Protein AF-A0A5X6MP80-F1 (afdb_monomer)

Organism: NCBI:txid192955

pLDDT: mean 75.94, std 14.0, range [42.06, 94.94]

Foldseek 3Di:
DPDWDWDWDQDPVRDTDTDTDDPVVVVVVVVVVQPFQDWDKDKDFDADPVRHTPFIDIDIFTWHADPPRDIDTPCVVVRVVVRVVVVVVVVVVVVVVVVVVD

Structure (mmCIF, N/CA/C/O backbone):
data_AF-A0A5X6MP80-F1
#
_entry.id   AF-A0A5X6MP80-F1
#
loop_
_atom_site.group_PDB
_atom_site.id
_atom_site.type_symbol
_atom_site.label_atom_id
_atom_site.label_alt_id
_atom_site.label_comp_id
_atom_site.label_asym_id
_atom_site.label_entity_id
_atom_site.label_seq_id
_atom_site.pdbx_PDB_ins_code
_atom_site.Cartn_x
_atom_site.Cartn_y
_atom_site.Cartn_z
_atom_site.occupancy
_atom_site.B_iso_or_equiv
_atom_site.auth_seq_id
_atom_site.auth_comp_id
_atom_site.auth_asym_id
_atom_site.auth_atom_id
_atom_site.pdbx_PDB_model_num
ATOM 1 N N . LEU A 1 1 ? 3.822 -1.290 -38.731 1.00 51.00 1 LEU A N 1
ATOM 2 C CA . LEU A 1 1 ? 4.778 -2.073 -37.924 1.00 51.00 1 LEU A CA 1
ATOM 3 C C . LEU A 1 1 ? 6.147 -1.586 -38.353 1.00 51.00 1 LEU A C 1
ATOM 5 O O . LEU A 1 1 ? 6.472 -1.808 -39.509 1.00 51.00 1 LEU A O 1
ATOM 9 N N . SER A 1 2 ? 6.851 -0.809 -37.522 1.00 54.69 2 SER A N 1
ATOM 10 C CA . SER A 1 2 ? 8.245 -0.463 -37.831 1.00 54.69 2 SER A CA 1
ATOM 11 C C . SER A 1 2 ? 9.059 -1.748 -37.870 1.00 54.69 2 SER A C 1
ATOM 13 O O . SER A 1 2 ? 8.857 -2.633 -37.030 1.00 54.69 2 SER A O 1
ATOM 15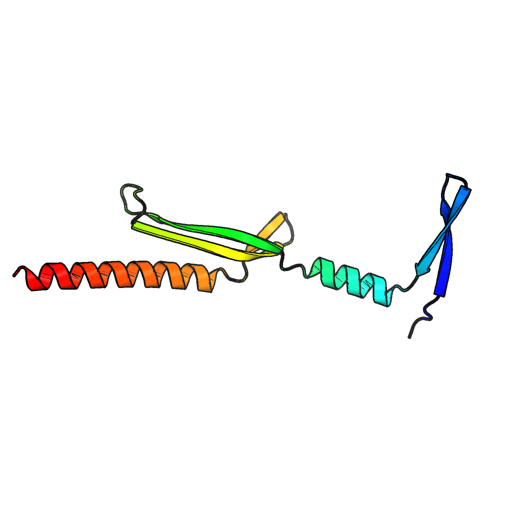 N N . ASP A 1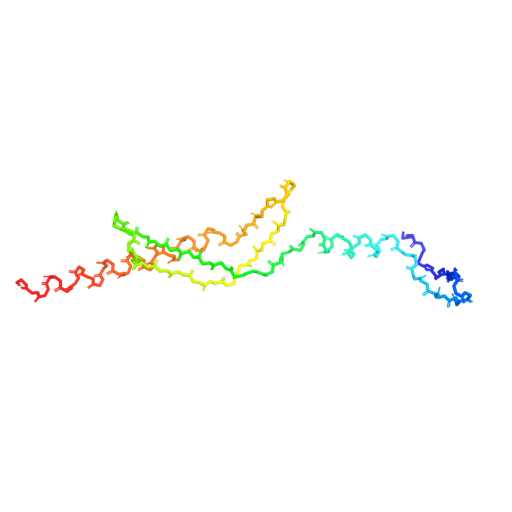 3 ? 9.922 -1.866 -38.870 1.00 55.38 3 ASP A N 1
ATOM 16 C CA . ASP A 1 3 ? 10.709 -3.069 -39.087 1.00 55.38 3 ASP A CA 1
ATOM 17 C C . ASP A 1 3 ? 11.619 -3.310 -37.879 1.00 55.38 3 ASP A C 1
ATOM 19 O O . ASP A 1 3 ? 12.311 -2.415 -37.404 1.00 55.38 3 ASP A O 1
ATOM 23 N N . CYS A 1 4 ? 11.566 -4.522 -37.328 1.00 59.19 4 CYS A N 1
ATOM 24 C CA . CYS A 1 4 ? 12.456 -4.940 -36.253 1.00 59.19 4 CYS A CA 1
ATOM 25 C C . CYS A 1 4 ? 13.775 -5.357 -36.893 1.00 59.19 4 CYS A C 1
ATOM 27 O O . CYS A 1 4 ? 13.801 -6.371 -37.593 1.00 59.19 4 CYS A O 1
ATOM 29 N N . TYR A 1 5 ? 14.861 -4.637 -36.638 1.00 68.06 5 TYR A N 1
ATOM 30 C CA . TYR A 1 5 ? 16.167 -5.020 -37.162 1.00 68.06 5 TYR A CA 1
ATOM 31 C C . TYR A 1 5 ? 17.232 -5.041 -36.064 1.00 68.06 5 TYR A C 1
ATOM 33 O O . TYR A 1 5 ? 17.062 -4.512 -34.962 1.00 68.06 5 TYR A O 1
ATOM 41 N N . MET A 1 6 ? 18.295 -5.792 -36.335 1.00 76.25 6 MET A N 1
ATOM 42 C CA . MET A 1 6 ? 19.452 -5.894 -35.456 1.00 76.25 6 MET A CA 1
ATOM 43 C C . MET A 1 6 ? 20.473 -4.861 -35.925 1.00 76.25 6 MET A C 1
ATOM 45 O O . MET A 1 6 ? 20.839 -4.861 -37.100 1.00 76.25 6 MET A O 1
A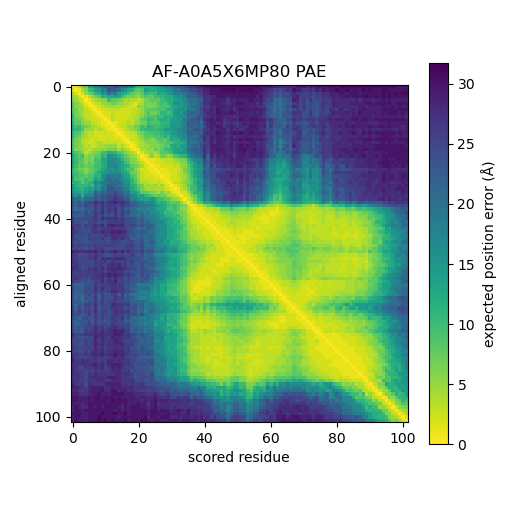TOM 49 N N . GLU A 1 7 ? 20.904 -3.986 -35.025 1.00 80.25 7 GLU A N 1
ATOM 50 C CA . GLU A 1 7 ? 22.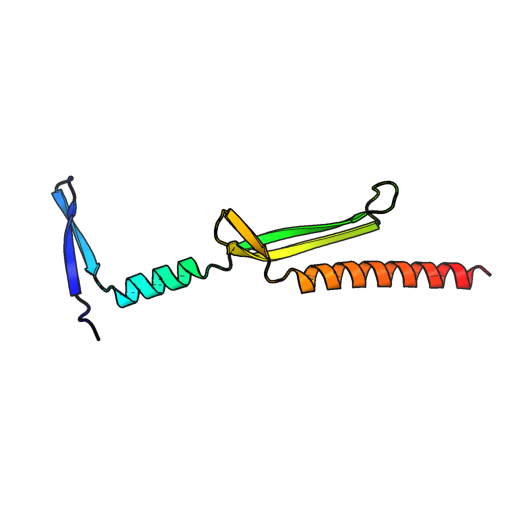001 -3.052 -35.256 1.00 80.25 7 GLU A CA 1
ATOM 51 C C . GLU A 1 7 ? 23.234 -3.527 -34.499 1.00 80.25 7 GLU A C 1
ATOM 53 O O . GLU A 1 7 ? 23.182 -3.830 -33.306 1.00 80.25 7 GLU A O 1
ATOM 58 N N . ASP A 1 8 ? 24.356 -3.581 -35.203 1.00 85.38 8 ASP A N 1
ATOM 59 C CA . ASP A 1 8 ? 25.641 -3.894 -34.604 1.00 85.38 8 ASP A CA 1
ATOM 60 C C . ASP A 1 8 ? 26.299 -2.601 -34.112 1.00 85.38 8 ASP A C 1
ATOM 62 O O . ASP A 1 8 ? 26.576 -1.684 -34.885 1.00 85.38 8 ASP A O 1
ATOM 66 N N . GLU A 1 9 ? 26.571 -2.535 -32.812 1.00 81.31 9 GLU A N 1
ATOM 67 C CA . GLU A 1 9 ? 27.217 -1.401 -32.162 1.00 81.31 9 GLU A CA 1
ATOM 68 C C . GLU A 1 9 ? 28.647 -1.775 -31.762 1.00 81.31 9 GLU A C 1
ATOM 70 O O . GLU A 1 9 ? 28.885 -2.723 -31.004 1.00 81.31 9 GLU A O 1
ATOM 75 N N . ALA A 1 10 ? 29.618 -1.022 -32.278 1.00 84.12 10 ALA A N 1
ATOM 76 C CA . ALA A 1 10 ? 31.019 -1.167 -31.913 1.00 84.12 10 ALA A CA 1
ATOM 77 C C . ALA A 1 10 ? 31.316 -0.374 -30.634 1.00 84.12 10 ALA A C 1
ATOM 79 O O . ALA A 1 10 ? 31.228 0.853 -30.605 1.00 84.12 10 ALA A O 1
ATOM 80 N N . LEU A 1 11 ? 31.698 -1.077 -29.569 1.00 81.38 11 LEU A N 1
ATOM 81 C CA . LEU A 1 11 ? 32.102 -0.461 -28.309 1.00 81.38 11 LEU A CA 1
ATOM 82 C C . LEU A 1 11 ? 33.507 0.162 -28.428 1.00 81.38 11 LEU A C 1
ATOM 84 O O . LEU A 1 11 ? 34.326 -0.329 -29.208 1.00 81.38 11 LEU A O 1
ATOM 88 N N . PRO A 1 12 ? 33.861 1.152 -27.583 1.00 77.56 12 PRO A N 1
ATOM 89 C CA . PRO A 1 12 ? 35.211 1.736 -27.538 1.00 77.56 12 PRO A CA 1
ATOM 90 C C . PRO A 1 12 ? 36.335 0.721 -27.273 1.00 77.56 12 PRO A C 1
ATOM 92 O O . PRO A 1 12 ? 37.502 0.995 -27.531 1.00 77.56 12 PRO A O 1
ATOM 95 N N . SER A 1 13 ? 35.986 -0.463 -26.762 1.00 85.94 13 SER A N 1
ATOM 96 C CA . SER A 1 13 ? 36.886 -1.602 -26.570 1.00 85.94 13 SER A CA 1
ATOM 97 C C . SER A 1 13 ? 37.160 -2.415 -27.845 1.00 85.94 13 SER A C 1
ATOM 99 O O . SER A 1 13 ? 37.898 -3.394 -27.786 1.00 85.94 13 SER A O 1
ATOM 101 N N . GLY A 1 14 ? 36.551 -2.064 -28.984 1.00 83.06 14 GLY A N 1
ATOM 102 C CA . GLY A 1 14 ? 36.642 -2.799 -30.251 1.00 83.06 14 GLY A CA 1
ATOM 103 C C . GLY A 1 14 ? 35.712 -4.014 -30.352 1.00 83.06 14 GLY A C 1
ATOM 104 O O . GLY A 1 14 ? 35.682 -4.686 -31.381 1.00 83.06 14 GLY A O 1
ATOM 105 N N . ARG A 1 15 ? 34.932 -4.312 -29.304 1.00 81.00 15 ARG A N 1
ATOM 106 C CA . ARG A 1 15 ? 33.942 -5.395 -29.306 1.00 81.00 15 ARG A CA 1
ATOM 107 C C . ARG A 1 15 ? 32.656 -4.932 -29.986 1.00 81.00 15 ARG A C 1
ATOM 109 O O . ARG A 1 15 ? 32.095 -3.915 -29.593 1.00 81.00 15 ARG A O 1
ATOM 116 N N . VAL A 1 16 ? 32.163 -5.717 -30.939 1.00 83.44 16 VAL A N 1
ATOM 117 C CA . VAL A 1 16 ? 30.861 -5.489 -31.579 1.00 83.44 16 VAL A CA 1
ATOM 118 C C . VAL A 1 16 ? 29.781 -6.261 -30.825 1.00 83.44 16 VAL A C 1
ATOM 120 O O . VAL A 1 16 ? 29.957 -7.444 -30.519 1.00 83.44 16 VAL A O 1
ATOM 123 N N . ILE A 1 17 ? 28.684 -5.586 -30.487 1.00 78.75 17 ILE A N 1
ATOM 124 C CA . ILE A 1 17 ? 27.494 -6.190 -29.882 1.00 78.75 17 ILE A CA 1
ATOM 125 C C . ILE A 1 17 ? 26.286 -5.948 -30.782 1.00 78.75 17 ILE A C 1
ATOM 127 O O . ILE A 1 17 ? 26.102 -4.847 -31.282 1.00 78.75 17 ILE A O 1
ATOM 131 N N . SER A 1 18 ? 25.452 -6.969 -30.967 1.00 74.50 18 SER A N 1
ATOM 132 C CA . SER A 1 18 ? 24.227 -6.844 -31.757 1.00 74.50 18 SER A CA 1
ATOM 133 C C . SER A 1 18 ? 23.069 -6.468 -30.836 1.00 74.50 18 SER A C 1
ATOM 135 O O . SER A 1 18 ? 22.720 -7.230 -29.927 1.00 74.50 18 SER A O 1
ATOM 137 N N . ARG A 1 19 ? 22.502 -5.277 -31.023 1.00 68.25 19 ARG A N 1
ATOM 138 C CA . ARG A 1 19 ? 21.357 -4.760 -30.268 1.00 68.25 19 ARG A CA 1
ATOM 139 C C . ARG A 1 19 ? 20.115 -4.787 -31.148 1.00 68.25 19 ARG A C 1
ATOM 141 O O . ARG A 1 19 ? 20.150 -4.456 -32.327 1.00 68.25 19 ARG A O 1
ATOM 148 N N . ARG A 1 20 ? 18.991 -5.202 -30.570 1.00 66.56 20 ARG A N 1
ATOM 149 C CA . ARG A 1 20 ? 17.700 -5.155 -31.257 1.00 66.56 20 ARG A CA 1
ATOM 150 C C . ARG A 1 20 ? 17.170 -3.729 -31.171 1.00 66.56 20 ARG A C 1
ATOM 152 O O . ARG A 1 20 ? 16.783 -3.310 -30.083 1.00 66.56 20 ARG A O 1
ATOM 159 N N . ASN A 1 21 ? 17.143 -3.021 -32.296 1.00 64.38 21 ASN A N 1
ATOM 160 C CA . ASN A 1 21 ? 16.579 -1.683 -32.356 1.00 64.38 21 ASN A CA 1
ATOM 161 C C . ASN A 1 21 ? 15.101 -1.801 -32.749 1.00 64.38 21 ASN A C 1
ATOM 163 O O . ASN A 1 21 ? 14.745 -2.065 -33.897 1.00 64.38 21 ASN A O 1
ATOM 167 N N . ASN A 1 22 ? 14.228 -1.752 -31.747 1.00 70.94 22 ASN A N 1
ATOM 168 C CA . ASN A 1 22 ? 12.795 -1.677 -31.970 1.00 70.94 22 ASN A CA 1
ATOM 169 C C . ASN A 1 22 ? 12.220 -0.686 -30.969 1.00 70.94 22 ASN A C 1
ATOM 171 O O . ASN A 1 22 ? 11.912 -1.055 -29.838 1.00 70.94 22 ASN A O 1
ATOM 175 N N . ASP A 1 23 ? 12.041 0.549 -31.424 1.00 64.38 23 ASP A N 1
ATOM 176 C CA . ASP A 1 23 ? 11.475 1.646 -30.640 1.00 64.38 23 ASP A CA 1
ATOM 177 C C . ASP A 1 23 ? 10.119 1.295 -30.021 1.00 64.38 23 ASP A C 1
ATOM 179 O O . ASP A 1 23 ? 9.804 1.746 -28.926 1.00 64.38 23 ASP A O 1
ATOM 183 N N . SER A 1 24 ? 9.305 0.452 -30.667 1.00 60.84 24 SER A N 1
ATOM 184 C CA . SER A 1 24 ? 8.033 -0.013 -30.094 1.00 60.84 24 SER A CA 1
ATOM 185 C C . SER A 1 24 ? 8.245 -1.000 -28.942 1.00 60.84 24 SER A C 1
ATOM 187 O O . SER A 1 24 ? 7.551 -0.922 -27.941 1.00 60.84 24 SER A O 1
ATOM 189 N N . ILE A 1 25 ? 9.217 -1.911 -29.031 1.00 65.81 25 ILE A N 1
ATOM 190 C CA . ILE A 1 25 ? 9.551 -2.824 -27.925 1.00 65.81 25 ILE A CA 1
ATOM 191 C C . ILE A 1 25 ? 10.242 -2.059 -26.795 1.00 65.81 25 ILE A C 1
ATOM 193 O O . ILE A 1 25 ? 9.878 -2.251 -25.639 1.00 65.81 25 ILE A O 1
ATOM 197 N N . ILE A 1 26 ? 11.194 -1.182 -27.118 1.00 64.88 26 ILE A N 1
ATOM 198 C CA . ILE A 1 26 ? 11.888 -0.326 -26.149 1.00 64.88 26 ILE A CA 1
ATOM 199 C C . ILE A 1 26 ? 10.862 0.539 -25.416 1.00 64.88 26 ILE A C 1
ATOM 201 O O . ILE A 1 26 ? 10.782 0.461 -24.196 1.00 64.88 26 ILE A O 1
ATOM 205 N N . SER A 1 27 ? 9.984 1.238 -26.138 1.00 62.00 27 SER A N 1
ATOM 206 C CA . SER A 1 27 ? 8.920 2.038 -25.524 1.00 62.00 27 SER A CA 1
ATOM 207 C C . SER A 1 27 ? 7.907 1.208 -24.736 1.00 62.00 27 SER A C 1
ATOM 209 O O . SER A 1 27 ? 7.410 1.702 -23.731 1.00 62.00 27 SER A O 1
ATOM 211 N N . ILE A 1 28 ? 7.609 -0.046 -25.105 1.00 61.56 28 ILE A N 1
ATOM 212 C CA . ILE A 1 28 ? 6.773 -0.941 -24.283 1.00 61.56 28 ILE A CA 1
ATOM 213 C C . ILE A 1 28 ? 7.489 -1.295 -22.977 1.00 61.56 28 ILE A C 1
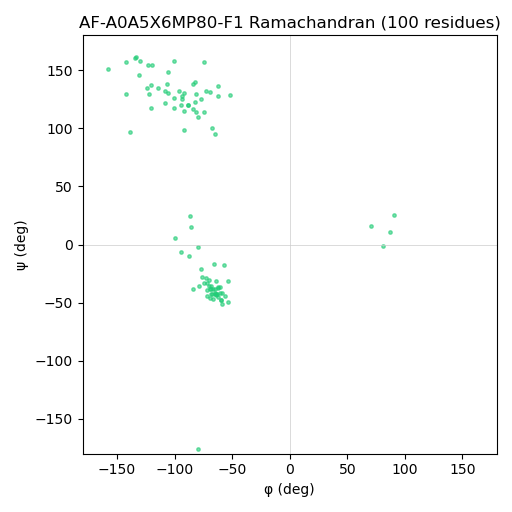ATOM 215 O O . ILE A 1 28 ? 6.874 -1.197 -21.920 1.00 61.56 28 ILE A O 1
ATOM 219 N N . TYR A 1 29 ? 8.770 -1.670 -23.020 1.00 57.69 29 TYR A N 1
ATOM 220 C CA . TYR A 1 29 ? 9.550 -1.965 -21.814 1.00 57.69 29 TYR A CA 1
ATOM 221 C C . TYR A 1 29 ? 9.722 -0.730 -20.927 1.00 57.69 29 TYR A C 1
ATOM 223 O O . TYR A 1 29 ? 9.538 -0.827 -19.718 1.00 57.69 29 TYR A O 1
ATOM 231 N N . GLU A 1 30 ? 10.011 0.429 -21.512 1.00 57.00 30 GLU A N 1
ATOM 232 C CA . GLU A 1 30 ? 10.113 1.706 -20.804 1.00 57.00 30 GLU A CA 1
ATOM 233 C C . GLU A 1 30 ? 8.761 2.151 -20.244 1.00 57.00 30 GLU A C 1
ATOM 235 O O . GLU A 1 30 ? 8.706 2.619 -19.115 1.00 57.00 30 GLU A O 1
ATOM 240 N N . SER A 1 31 ? 7.656 1.939 -20.964 1.00 54.66 31 SER A N 1
ATOM 241 C CA . SER A 1 31 ? 6.301 2.221 -20.467 1.00 54.66 31 SER A CA 1
ATOM 242 C C . SER A 1 31 ? 5.898 1.268 -19.340 1.00 54.66 31 SER A C 1
ATOM 244 O O . SER A 1 31 ? 5.273 1.693 -18.372 1.00 54.66 31 SER A O 1
ATOM 246 N N . TYR A 1 32 ? 6.282 -0.008 -19.426 1.00 53.50 32 TYR A N 1
ATOM 247 C CA . TYR A 1 32 ? 6.043 -1.000 -18.376 1.00 53.50 32 TYR A CA 1
ATOM 248 C C . TYR A 1 32 ? 6.894 -0.709 -17.131 1.00 53.50 32 TYR A C 1
ATOM 250 O O . TYR A 1 32 ? 6.409 -0.823 -16.009 1.00 53.50 32 TYR A O 1
ATOM 258 N N . ALA A 1 33 ? 8.136 -0.256 -17.323 1.00 52.00 33 ALA A N 1
ATOM 259 C CA . ALA A 1 33 ? 9.017 0.208 -16.255 1.00 52.00 33 ALA A CA 1
ATOM 260 C C . ALA A 1 33 ? 8.597 1.579 -15.684 1.00 52.00 33 ALA A C 1
ATOM 262 O O . ALA A 1 33 ? 8.805 1.839 -14.502 1.00 52.00 33 ALA A O 1
ATOM 263 N N . ALA A 1 34 ? 7.964 2.451 -16.470 1.00 53.81 34 ALA A N 1
ATOM 264 C CA . ALA A 1 34 ? 7.422 3.729 -16.003 1.00 53.81 34 ALA A CA 1
ATOM 265 C C . ALA A 1 34 ? 6.108 3.556 -15.220 1.00 53.81 34 ALA A C 1
ATOM 267 O O . ALA A 1 34 ? 5.821 4.334 -14.314 1.00 53.81 34 ALA A O 1
ATOM 268 N N . ALA A 1 35 ? 5.334 2.508 -15.514 1.00 55.59 35 ALA A N 1
ATOM 269 C CA . ALA A 1 35 ? 4.133 2.117 -14.775 1.00 55.59 35 ALA A CA 1
ATOM 270 C C . ALA A 1 35 ? 4.438 1.205 -13.567 1.00 55.59 35 ALA A C 1
ATOM 272 O O . ALA A 1 35 ? 3.585 0.421 -13.149 1.00 55.59 35 ALA A O 1
ATOM 273 N N . SER A 1 36 ? 5.657 1.276 -13.019 1.00 61.31 36 SER A N 1
ATOM 274 C CA . SER A 1 36 ? 6.114 0.385 -11.952 1.00 61.31 36 SER A CA 1
ATOM 275 C C . SER A 1 36 ? 5.348 0.633 -10.658 1.00 61.31 36 SER A C 1
ATOM 277 O O . SER A 1 36 ? 5.655 1.545 -9.892 1.00 61.31 36 SER A O 1
ATOM 279 N N . TYR A 1 37 ? 4.368 -0.222 -10.399 1.00 71.44 37 TYR A N 1
ATOM 280 C CA . TYR A 1 37 ? 3.912 -0.530 -9.054 1.00 71.44 37 TYR A CA 1
ATOM 281 C C . TYR A 1 37 ? 5.070 -1.223 -8.323 1.00 71.44 37 TYR A C 1
ATOM 283 O O . TYR A 1 37 ? 5.301 -2.421 -8.480 1.00 71.44 37 TYR A O 1
ATOM 291 N N . ILE A 1 38 ? 5.853 -0.450 -7.579 1.00 80.56 38 ILE A N 1
ATOM 292 C CA . ILE A 1 38 ? 6.981 -0.933 -6.786 1.00 80.56 38 ILE A CA 1
ATOM 293 C C . ILE A 1 38 ? 6.418 -1.470 -5.465 1.00 80.56 38 ILE A C 1
ATOM 295 O O . ILE A 1 38 ? 5.754 -0.713 -4.754 1.00 80.56 38 ILE A O 1
ATOM 299 N N . PRO A 1 39 ? 6.651 -2.743 -5.108 1.00 82.75 39 PRO A N 1
ATOM 300 C CA . PRO A 1 39 ? 6.251 -3.245 -3.803 1.00 82.75 39 PRO A CA 1
ATOM 301 C C . PRO A 1 39 ? 7.121 -2.613 -2.706 1.00 82.75 39 PRO A C 1
ATOM 303 O O . PRO A 1 39 ?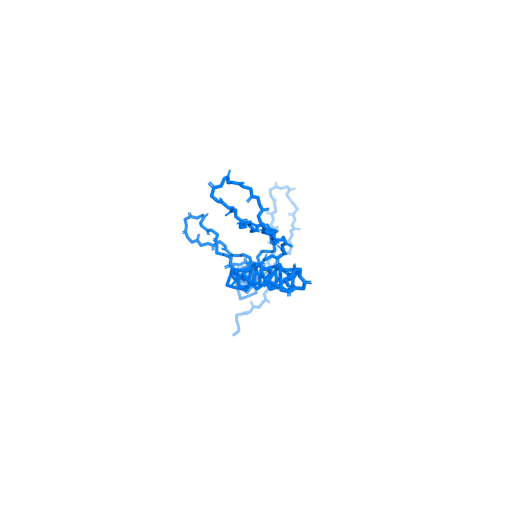 8.350 -2.596 -2.797 1.00 82.75 39 PRO A O 1
ATOM 306 N N . MET A 1 40 ? 6.485 -2.105 -1.657 1.00 83.88 40 MET A N 1
ATOM 307 C CA . MET A 1 40 ? 7.105 -1.556 -0.450 1.00 83.88 40 MET A CA 1
ATOM 308 C C . MET A 1 40 ? 6.394 -2.088 0.793 1.00 83.88 40 MET A C 1
ATOM 310 O O . MET A 1 40 ? 5.261 -2.542 0.712 1.00 83.88 40 MET A O 1
ATOM 314 N N . ILE A 1 41 ? 7.041 -2.017 1.954 1.00 87.56 41 ILE A N 1
ATOM 315 C CA . ILE A 1 41 ? 6.388 -2.292 3.239 1.00 87.56 41 ILE A CA 1
ATOM 316 C C . ILE A 1 41 ? 5.904 -0.961 3.813 1.00 87.56 41 ILE A C 1
ATOM 318 O O . ILE A 1 41 ? 6.693 -0.022 3.929 1.00 87.56 41 ILE A O 1
ATOM 322 N N . ALA A 1 42 ? 4.625 -0.886 4.173 1.00 87.00 42 ALA A N 1
ATOM 323 C CA . ALA A 1 42 ? 4.046 0.243 4.890 1.00 87.00 42 ALA A CA 1
ATOM 324 C C . ALA A 1 42 ? 3.600 -0.200 6.287 1.00 87.00 42 ALA A C 1
ATOM 326 O O . ALA A 1 42 ? 2.958 -1.240 6.428 1.00 87.00 42 ALA A O 1
ATOM 327 N N . SER A 1 43 ? 3.934 0.615 7.290 1.00 89.19 43 SER A N 1
ATOM 328 C CA . SER A 1 43 ? 3.405 0.507 8.650 1.00 89.19 43 SER A CA 1
ATOM 329 C C . SER A 1 43 ? 2.438 1.659 8.898 1.00 89.19 43 SER A C 1
ATOM 331 O O . SER A 1 43 ? 2.759 2.810 8.582 1.00 89.19 43 SER A O 1
ATOM 333 N N . LEU A 1 44 ? 1.263 1.352 9.434 1.00 90.12 44 LEU A N 1
ATOM 334 C CA . LEU A 1 44 ? 0.278 2.322 9.889 1.00 90.12 44 LEU A CA 1
ATOM 335 C C . LEU A 1 44 ? -0.003 2.070 11.366 1.00 90.12 44 LEU A C 1
ATOM 337 O O . LEU A 1 44 ? -0.320 0.950 11.749 1.00 90.12 44 LEU A O 1
ATOM 341 N N . GLU A 1 45 ? 0.065 3.121 12.172 1.00 92.25 45 GLU A N 1
ATOM 342 C CA . GLU A 1 45 ? -0.156 3.055 13.614 1.00 92.25 45 GLU A CA 1
ATOM 343 C C . GLU A 1 45 ? -1.270 4.028 13.996 1.00 92.25 45 GLU A C 1
ATOM 345 O O . GLU A 1 45 ? -1.295 5.180 13.548 1.00 92.25 45 GLU A O 1
ATOM 350 N N . VAL A 1 46 ? -2.201 3.563 14.827 1.00 91.12 46 VAL A N 1
ATOM 351 C CA . VAL A 1 46 ? -3.161 4.417 15.524 1.00 91.12 46 VAL A CA 1
ATOM 352 C C . VAL A 1 46 ? -2.652 4.600 16.937 1.00 91.12 46 VAL A C 1
ATOM 354 O O . VAL A 1 46 ? -2.549 3.637 17.695 1.00 91.12 46 VAL A O 1
ATOM 357 N N . VAL A 1 47 ? -2.363 5.848 17.278 1.00 93.62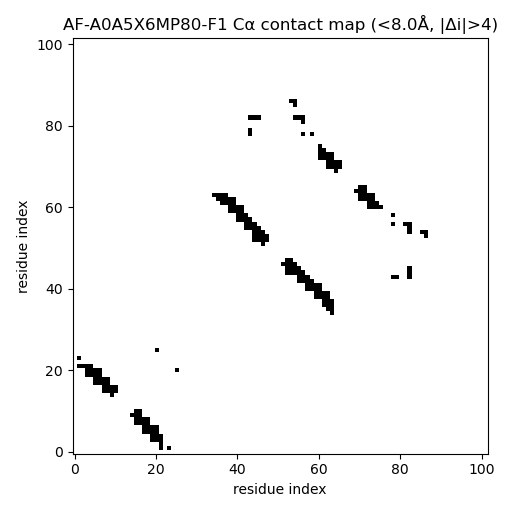 47 VAL A N 1
ATOM 358 C CA . VAL A 1 47 ? -1.897 6.236 18.605 1.00 93.62 47 VAL A CA 1
ATOM 359 C C . VAL A 1 47 ? -3.002 6.931 19.386 1.00 93.62 47 VAL A C 1
ATOM 361 O O . VAL A 1 47 ? -3.861 7.598 18.801 1.00 93.62 47 VAL A O 1
ATOM 364 N N . ASP A 1 48 ? -2.989 6.764 20.703 1.00 91.69 48 ASP A N 1
ATOM 365 C CA . ASP A 1 48 ? -3.864 7.504 21.603 1.00 91.69 48 ASP A CA 1
ATOM 366 C C . ASP A 1 48 ? -3.344 8.928 21.883 1.00 91.69 48 ASP A C 1
ATOM 368 O O . ASP A 1 48 ? -2.355 9.396 21.313 1.00 91.69 48 ASP A O 1
ATOM 372 N N . GLU A 1 49 ? -4.037 9.646 22.767 1.00 93.12 49 GLU A N 1
ATOM 373 C CA . GLU A 1 49 ? -3.672 11.009 23.165 1.00 93.12 49 GLU A CA 1
ATOM 374 C C . GLU A 1 49 ? -2.343 11.105 23.938 1.00 93.12 49 GLU A C 1
ATOM 376 O O . GLU A 1 49 ? -1.765 12.191 24.023 1.00 93.12 49 GLU A O 1
ATOM 381 N N . TYR A 1 50 ? -1.844 9.987 24.470 1.00 94.94 50 TYR A N 1
ATOM 382 C CA . TYR A 1 50 ? -0.570 9.882 25.182 1.00 94.94 50 TYR A CA 1
ATOM 383 C C . TYR A 1 50 ? 0.577 9.441 24.262 1.00 94.94 50 TYR A C 1
ATOM 385 O O . TYR A 1 50 ? 1.738 9.489 24.671 1.00 94.94 50 TYR A O 1
ATOM 393 N N . GLY A 1 51 ? 0.271 9.083 23.010 1.00 91.50 51 GLY A N 1
ATOM 394 C CA . GLY A 1 51 ? 1.236 8.591 22.030 1.00 91.50 51 GLY A CA 1
ATOM 395 C C . GLY A 1 51 ? 1.468 7.081 22.092 1.00 91.50 51 GLY A C 1
ATOM 396 O O . GLY A 1 51 ? 2.398 6.599 21.448 1.00 91.50 51 GLY A O 1
ATOM 397 N N . GLU A 1 52 ? 0.646 6.336 22.832 1.00 92.06 52 GLU A N 1
ATOM 398 C CA . GLU A 1 52 ? 0.730 4.877 22.905 1.00 92.06 52 GLU A CA 1
ATOM 399 C C . GLU A 1 52 ? 0.015 4.237 21.710 1.00 92.06 52 GLU A C 1
ATOM 401 O O . GLU A 1 52 ? -1.054 4.685 21.290 1.00 92.06 52 GLU A O 1
ATOM 406 N N . VAL A 1 53 ? 0.598 3.173 21.151 1.00 91.31 53 VAL A N 1
ATOM 407 C CA . VAL A 1 53 ? 0.030 2.460 19.997 1.00 91.31 53 VAL A CA 1
ATOM 408 C C . VAL A 1 53 ? -1.161 1.616 20.451 1.00 91.31 53 VAL A C 1
ATOM 410 O O . VAL A 1 53 ? -1.009 0.645 21.189 1.00 91.31 53 VAL A O 1
ATOM 413 N N . VAL A 1 54 ? -2.353 1.970 19.975 1.00 90.38 54 VAL A N 1
ATOM 414 C CA . VAL A 1 54 ? -3.608 1.253 20.255 1.00 90.38 54 VAL A CA 1
ATOM 415 C C . VAL A 1 54 ? -3.788 0.079 19.296 1.00 90.38 54 VAL A C 1
ATOM 417 O O . VAL A 1 54 ? -4.273 -0.982 19.683 1.00 90.38 54 VAL A O 1
ATOM 420 N N . THR A 1 55 ? -3.411 0.273 18.032 1.00 90.75 55 THR A N 1
ATOM 421 C CA . THR A 1 55 ? -3.387 -0.770 17.003 1.00 90.75 55 THR A CA 1
ATOM 422 C C . THR A 1 55 ? -2.429 -0.375 15.888 1.00 90.75 55 THR A C 1
ATOM 424 O O . THR A 1 55 ? -2.265 0.809 15.583 1.00 90.75 55 THR A O 1
ATOM 427 N N . ASP A 1 56 ? -1.851 -1.373 15.236 1.00 90.44 56 ASP A N 1
ATOM 428 C CA . ASP A 1 56 ? -0.959 -1.212 14.100 1.00 90.44 56 ASP A CA 1
ATOM 429 C C . ASP A 1 56 ? -1.321 -2.169 12.956 1.00 90.44 56 ASP A C 1
ATOM 431 O O . ASP A 1 56 ? -2.046 -3.152 13.126 1.00 90.44 56 ASP A O 1
ATOM 435 N N . LEU A 1 57 ? -0.838 -1.849 11.759 1.00 89.56 57 LEU A N 1
ATOM 436 C CA . LEU A 1 57 ? -0.891 -2.718 10.592 1.00 89.56 57 LEU A CA 1
ATOM 437 C C . LEU A 1 57 ? 0.398 -2.566 9.796 1.00 89.56 57 LEU A C 1
ATOM 439 O O . LEU A 1 57 ? 0.781 -1.460 9.418 1.00 89.56 57 LEU A O 1
ATOM 443 N N . CYS A 1 58 ? 1.022 -3.694 9.477 1.00 88.94 58 CYS A N 1
ATOM 444 C CA . CYS A 1 58 ? 2.189 -3.757 8.612 1.00 88.94 58 CYS A CA 1
ATOM 445 C C . CYS A 1 58 ? 1.865 -4.630 7.399 1.00 88.94 58 CYS A C 1
ATOM 447 O O . CYS A 1 58 ? 1.566 -5.818 7.544 1.00 88.94 58 CYS A O 1
ATOM 449 N N . HIS A 1 59 ? 1.906 -4.046 6.200 1.00 83.06 59 HIS A N 1
ATOM 450 C CA . HIS A 1 59 ? 1.562 -4.763 4.975 1.00 83.06 59 HIS A CA 1
ATOM 451 C C . HIS A 1 59 ? 2.448 -4.381 3.792 1.00 83.06 59 HIS A C 1
ATOM 453 O O . HIS A 1 59 ? 3.039 -3.299 3.738 1.00 83.06 59 HIS A O 1
ATOM 459 N N . THR A 1 60 ? 2.521 -5.287 2.816 1.00 85.50 60 THR A N 1
ATOM 460 C CA . THR A 1 60 ? 3.126 -4.975 1.519 1.00 85.50 60 THR A CA 1
ATOM 461 C C . THR A 1 60 ? 2.144 -4.146 0.703 1.00 85.50 60 THR A C 1
ATOM 463 O O . THR A 1 60 ? 1.020 -4.574 0.476 1.00 85.50 60 THR A O 1
ATOM 466 N N . VAL A 1 61 ? 2.578 -2.981 0.241 1.00 83.88 61 VAL A N 1
ATOM 467 C CA . VAL A 1 61 ? 1.810 -2.074 -0.608 1.00 83.88 61 VAL A CA 1
ATOM 468 C C . VAL A 1 61 ? 2.498 -1.861 -1.933 1.00 83.88 61 VAL A C 1
ATOM 470 O O . VAL A 1 61 ? 3.724 -1.904 -2.029 1.00 83.88 61 VAL A O 1
ATOM 473 N N . TYR A 1 62 ? 1.716 -1.525 -2.944 1.00 84.62 62 TYR A N 1
ATOM 474 C CA . TYR A 1 62 ? 2.257 -1.068 -4.205 1.00 84.62 62 TYR A CA 1
ATOM 475 C C . TYR A 1 62 ? 2.294 0.452 -4.274 1.00 84.62 62 TYR A C 1
ATOM 477 O O . TYR A 1 62 ? 1.309 1.151 -4.005 1.00 84.62 62 TYR A O 1
ATOM 485 N N . VAL A 1 63 ? 3.447 0.969 -4.690 1.00 85.31 63 VAL A N 1
ATOM 486 C CA . VAL A 1 63 ? 3.678 2.401 -4.826 1.00 85.31 63 VAL A CA 1
ATOM 487 C C . VAL A 1 63 ? 4.113 2.784 -6.229 1.00 85.31 63 VAL A C 1
ATOM 489 O O . VAL A 1 63 ? 4.717 1.994 -6.940 1.00 85.31 63 VAL A O 1
ATOM 492 N N . SER A 1 64 ? 3.847 4.023 -6.623 1.00 84.25 64 SER A N 1
ATOM 493 C CA . SER A 1 64 ? 4.445 4.624 -7.817 1.00 84.25 64 SER A CA 1
ATOM 494 C C . SER A 1 64 ? 5.005 5.999 -7.488 1.00 84.25 64 SER A C 1
ATOM 496 O O . SER A 1 64 ? 4.404 6.747 -6.710 1.00 84.25 64 SER A O 1
ATOM 498 N N . GLU A 1 65 ? 6.109 6.368 -8.126 1.00 81.81 65 GLU A N 1
ATOM 499 C CA . GLU A 1 65 ? 6.633 7.726 -8.038 1.00 81.81 65 GLU A CA 1
ATOM 500 C C . GLU A 1 65 ? 5.753 8.699 -8.842 1.00 81.81 65 GLU A C 1
ATOM 502 O O . GLU A 1 65 ? 5.366 8.449 -9.982 1.00 81.81 65 GLU A O 1
ATOM 507 N N . LEU A 1 66 ? 5.406 9.819 -8.219 1.00 75.62 66 LEU A N 1
ATOM 508 C CA . LEU A 1 66 ? 4.766 10.977 -8.824 1.00 75.62 66 LEU A CA 1
ATOM 509 C C . LEU A 1 66 ? 5.817 12.054 -9.089 1.00 75.62 66 LEU A C 1
ATOM 511 O O . LEU A 1 66 ? 6.834 12.148 -8.400 1.00 75.62 66 LEU A O 1
ATOM 515 N N . THR A 1 67 ? 5.514 12.964 -10.015 1.00 79.06 67 THR A N 1
ATOM 516 C CA . THR A 1 67 ? 6.377 14.112 -10.311 1.00 79.06 67 THR A CA 1
ATOM 517 C C . THR A 1 67 ? 6.736 14.889 -9.037 1.00 79.06 67 THR A C 1
ATOM 519 O O . THR A 1 67 ? 5.859 15.285 -8.254 1.00 79.06 67 THR A O 1
ATOM 522 N N . GLY A 1 68 ? 8.040 15.117 -8.854 1.00 77.62 68 GLY A N 1
ATOM 523 C CA . GLY A 1 68 ? 8.603 15.798 -7.688 1.00 77.62 68 GLY A CA 1
ATOM 524 C C . GLY A 1 68 ? 8.993 14.872 -6.531 1.00 77.62 68 GLY A C 1
ATOM 525 O O . GLY A 1 68 ? 8.983 15.331 -5.393 1.00 77.62 68 GLY A O 1
ATOM 526 N N . GLY A 1 69 ? 9.288 13.591 -6.793 1.00 77.81 69 GLY A N 1
ATOM 527 C CA . GLY A 1 69 ? 9.774 12.639 -5.783 1.00 77.81 69 GLY A CA 1
ATOM 528 C C . GLY A 1 69 ? 8.724 12.229 -4.748 1.00 77.81 69 GLY A C 1
ATOM 529 O O . GLY A 1 69 ? 9.056 11.719 -3.680 1.00 77.81 69 GLY A O 1
ATOM 530 N N . ARG A 1 70 ? 7.441 12.487 -5.026 1.00 78.81 70 ARG A N 1
ATOM 531 C CA . ARG A 1 70 ? 6.339 12.097 -4.140 1.00 78.81 70 ARG A CA 1
ATOM 532 C C . ARG A 1 70 ? 5.956 10.657 -4.429 1.00 78.81 70 ARG A C 1
ATOM 534 O O . ARG A 1 70 ? 5.833 10.283 -5.584 1.00 78.81 70 ARG A O 1
ATOM 541 N N . ILE A 1 71 ? 5.691 9.871 -3.398 1.00 83.81 71 ILE A N 1
ATOM 542 C CA . ILE A 1 71 ? 5.291 8.473 -3.557 1.00 83.81 71 ILE A CA 1
ATOM 543 C C . ILE A 1 71 ? 3.774 8.376 -3.405 1.00 83.81 71 ILE A C 1
ATOM 545 O O . ILE A 1 71 ? 3.208 8.837 -2.412 1.00 83.81 71 ILE A O 1
ATOM 549 N N . LYS A 1 72 ? 3.100 7.785 -4.392 1.00 84.56 72 LYS A N 1
ATOM 550 C CA . LYS A 1 72 ? 1.689 7.411 -4.285 1.00 84.56 72 LYS A CA 1
ATOM 551 C C . LYS A 1 72 ? 1.602 5.962 -3.839 1.00 84.56 72 LYS A C 1
ATOM 553 O O . LYS A 1 72 ? 2.060 5.088 -4.563 1.00 84.56 72 LYS A O 1
ATOM 558 N N . ILE A 1 73 ? 0.965 5.723 -2.700 1.00 87.56 73 ILE A N 1
ATOM 559 C CA . ILE A 1 73 ? 0.570 4.385 -2.252 1.00 87.56 73 ILE A CA 1
ATOM 560 C C . ILE A 1 73 ? -0.810 4.102 -2.840 1.00 87.56 73 ILE A C 1
ATOM 562 O O . ILE A 1 73 ? -1.748 4.867 -2.595 1.00 87.56 73 ILE A O 1
ATOM 566 N N . HIS A 1 74 ? -0.934 3.057 -3.653 1.00 83.56 74 HIS A N 1
ATOM 567 C CA . HIS A 1 74 ? -2.196 2.757 -4.337 1.00 83.56 74 HIS A CA 1
ATOM 568 C C . HIS A 1 74 ? -3.195 2.066 -3.414 1.00 83.56 74 HIS A C 1
ATOM 570 O O . HIS A 1 74 ? -4.366 2.434 -3.425 1.00 83.56 74 HIS A O 1
ATOM 576 N N . ASP A 1 75 ? -2.706 1.211 -2.519 1.00 80.69 75 ASP A N 1
ATOM 577 C CA . ASP A 1 75 ? -3.519 0.439 -1.565 1.00 80.69 75 ASP A CA 1
ATOM 578 C C . ASP A 1 75 ? -3.829 1.229 -0.278 1.00 80.69 75 ASP A C 1
ATOM 580 O O . ASP A 1 75 ? -4.227 0.680 0.747 1.00 80.69 75 ASP A O 1
ATOM 584 N N . ARG A 1 76 ? -3.625 2.556 -0.298 1.00 83.00 76 ARG A N 1
ATOM 585 C CA . ARG A 1 76 ? -3.744 3.418 0.889 1.00 83.00 76 ARG A CA 1
ATOM 586 C C . ARG A 1 76 ? -5.115 3.303 1.555 1.00 83.00 76 ARG A C 1
ATOM 588 O O . ARG A 1 76 ? -5.193 3.304 2.778 1.00 83.00 76 ARG A O 1
ATOM 595 N N . ASN A 1 77 ? -6.187 3.313 0.767 1.00 86.25 77 ASN A N 1
ATOM 596 C CA . ASN A 1 77 ? -7.539 3.308 1.326 1.00 86.25 77 ASN A CA 1
ATOM 597 C C . ASN A 1 77 ? -7.855 1.975 2.003 1.00 86.25 77 ASN A C 1
ATOM 599 O O . ASN A 1 77 ? -8.511 1.978 3.042 1.00 86.25 77 ASN A O 1
ATOM 603 N N . ASP A 1 78 ? -7.352 0.875 1.448 1.00 84.69 78 ASP A N 1
ATOM 604 C CA . ASP A 1 78 ? -7.560 -0.463 1.990 1.00 84.69 78 ASP A CA 1
ATOM 605 C C . ASP A 1 78 ? -6.805 -0.611 3.313 1.00 84.69 78 ASP A C 1
ATOM 607 O O . ASP A 1 78 ? -7.418 -0.958 4.318 1.00 84.69 78 ASP A O 1
ATOM 611 N N . LEU A 1 79 ? -5.535 -0.183 3.361 1.00 85.12 79 LEU A N 1
ATOM 612 C CA . LEU A 1 79 ? -4.749 -0.123 4.601 1.00 85.12 79 LEU A CA 1
ATOM 613 C C . LEU A 1 79 ? -5.445 0.666 5.712 1.00 85.12 79 LEU A C 1
ATOM 615 O O . LEU A 1 79 ? -5.518 0.226 6.855 1.00 85.12 79 LEU A O 1
ATOM 619 N N . VAL A 1 80 ? -5.918 1.872 5.384 1.00 86.56 80 VAL A N 1
ATOM 620 C CA . VAL A 1 80 ? -6.587 2.739 6.358 1.00 86.56 80 VAL A CA 1
ATOM 621 C C . VAL A 1 80 ? -7.877 2.083 6.844 1.00 86.56 80 VAL A C 1
ATOM 623 O O . VAL A 1 80 ? -8.149 2.097 8.042 1.00 86.56 80 VAL A O 1
ATOM 626 N N . SER A 1 81 ? -8.656 1.500 5.932 1.00 88.75 81 SER A N 1
ATOM 627 C CA . SER A 1 81 ? -9.911 0.827 6.280 1.00 88.75 81 SER A CA 1
ATOM 628 C C . SER A 1 81 ? -9.661 -0.361 7.208 1.00 88.75 81 SER A C 1
ATOM 630 O O . SER A 1 81 ? -10.314 -0.464 8.240 1.00 88.75 81 SER A O 1
ATOM 632 N N . GLU A 1 82 ? -8.660 -1.189 6.908 1.00 88.88 82 GLU A N 1
ATOM 633 C CA . GLU A 1 82 ? -8.305 -2.364 7.708 1.00 88.88 82 GLU A CA 1
ATOM 634 C C . GLU A 1 82 ? -7.837 -1.990 9.122 1.00 88.88 82 GLU A C 1
ATOM 636 O O . GLU A 1 82 ? -8.279 -2.580 10.107 1.00 88.88 82 GLU A O 1
ATOM 641 N N . VAL A 1 83 ? -7.007 -0.953 9.252 1.00 88.75 83 VAL A N 1
ATOM 642 C CA . VAL A 1 83 ? -6.572 -0.441 10.562 1.00 88.75 83 VAL A CA 1
ATOM 643 C C . VAL A 1 83 ? -7.760 0.032 11.403 1.00 88.75 83 VAL A C 1
ATOM 645 O O . VAL A 1 83 ? -7.823 -0.238 12.605 1.00 88.75 83 VAL A O 1
ATOM 648 N N . PHE A 1 84 ? -8.729 0.716 10.790 1.00 88.50 84 PHE A N 1
ATOM 649 C CA . PHE A 1 84 ? -9.932 1.155 11.499 1.00 88.50 84 PHE A CA 1
ATOM 650 C C . PHE A 1 84 ? -10.886 0.004 11.828 1.00 88.50 84 PHE A C 1
ATOM 652 O O . PHE A 1 84 ? -11.519 0.036 12.886 1.00 88.50 84 PHE A O 1
ATOM 659 N N . ASP A 1 85 ? -10.966 -1.020 10.982 1.00 89.25 85 ASP A N 1
ATOM 660 C CA . ASP A 1 85 ? -11.720 -2.236 11.283 1.00 89.25 85 ASP A CA 1
ATOM 661 C C . ASP A 1 85 ? -11.098 -2.988 12.469 1.00 89.25 85 ASP A C 1
ATOM 663 O O . ASP A 1 85 ? -11.819 -3.396 13.385 1.00 89.25 85 ASP A O 1
ATOM 667 N N . ASN A 1 86 ? -9.766 -3.077 12.533 1.00 87.69 86 ASN A N 1
ATOM 668 C CA . ASN A 1 86 ? -9.048 -3.634 13.683 1.00 87.69 86 ASN A CA 1
ATOM 669 C C . ASN A 1 86 ? -9.341 -2.844 14.966 1.00 87.69 86 ASN A C 1
ATOM 671 O O . ASN A 1 86 ? -9.729 -3.432 15.979 1.00 87.69 86 ASN A O 1
ATOM 675 N N . LEU A 1 87 ? -9.263 -1.509 14.910 1.00 87.31 87 LEU A N 1
ATOM 676 C CA . LEU A 1 87 ? -9.611 -0.641 16.039 1.00 87.31 87 LEU A CA 1
ATOM 677 C C . LEU A 1 87 ? -11.067 -0.836 16.494 1.00 87.31 87 LEU A C 1
ATOM 679 O O . LEU A 1 87 ? -11.364 -0.873 17.690 1.00 87.31 87 LEU A O 1
ATOM 683 N N . ARG A 1 88 ? -12.001 -0.966 15.549 1.00 87.94 88 ARG A N 1
ATOM 684 C CA . ARG A 1 88 ? -13.416 -1.201 15.852 1.00 87.94 88 ARG A CA 1
ATOM 685 C C . ARG A 1 88 ? -13.625 -2.548 16.537 1.00 87.94 88 ARG A C 1
ATOM 687 O O . ARG A 1 88 ? -14.378 -2.615 17.507 1.00 87.94 88 ARG A O 1
ATOM 694 N N . ASN A 1 89 ? -12.957 -3.595 16.063 1.00 84.94 89 ASN A N 1
ATOM 695 C CA . ASN A 1 89 ? -13.037 -4.931 16.649 1.00 84.94 89 ASN A CA 1
ATOM 696 C C . ASN A 1 89 ? -12.456 -4.969 18.068 1.00 84.94 89 ASN A C 1
ATOM 698 O O . ASN A 1 89 ? -13.049 -5.594 18.948 1.00 84.94 89 ASN A O 1
ATOM 702 N N . LEU A 1 90 ? -11.365 -4.239 18.321 1.00 81.00 90 LEU A N 1
ATOM 703 C CA . LEU A 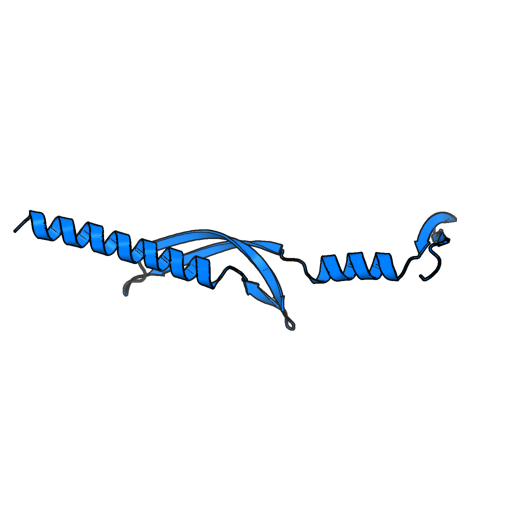1 90 ? -10.818 -4.060 19.670 1.00 81.00 90 LEU A CA 1
ATOM 704 C C . LEU A 1 90 ? -11.837 -3.395 20.606 1.00 81.00 90 LEU A C 1
ATOM 706 O O . LEU A 1 90 ? -12.101 -3.905 21.693 1.00 81.00 90 LEU A O 1
ATOM 710 N N . ASN A 1 91 ? -12.476 -2.308 20.166 1.00 70.50 91 ASN A N 1
ATOM 711 C CA . ASN A 1 91 ? -13.495 -1.617 20.962 1.00 70.50 91 ASN A CA 1
ATOM 712 C C . ASN A 1 91 ? -14.717 -2.498 21.273 1.00 70.50 91 ASN A C 1
ATOM 714 O O . ASN A 1 91 ? -15.268 -2.420 22.370 1.00 70.50 91 ASN A O 1
ATOM 718 N N . LEU A 1 92 ? -15.135 -3.350 20.332 1.00 67.62 92 LEU A N 1
ATOM 719 C CA . LEU A 1 92 ? -16.230 -4.300 20.550 1.00 67.62 92 LEU A CA 1
ATOM 720 C C . LEU A 1 92 ? -15.855 -5.380 21.576 1.00 67.62 92 LEU A C 1
ATOM 722 O O . LEU A 1 92 ? -16.649 -5.664 22.471 1.00 67.62 92 LEU A O 1
ATOM 726 N N . ALA A 1 93 ? -14.634 -5.919 21.509 1.00 64.00 93 ALA A N 1
ATOM 727 C CA . ALA A 1 93 ? -14.143 -6.893 22.485 1.00 64.00 93 ALA A CA 1
ATOM 728 C C . ALA A 1 93 ? -14.071 -6.310 23.910 1.00 64.00 93 ALA A C 1
ATOM 730 O O . ALA A 1 93 ? -14.411 -6.985 24.884 1.00 64.00 93 ALA A O 1
ATOM 731 N N . VAL A 1 94 ? -13.684 -5.036 24.039 1.00 59.69 94 VAL A N 1
ATOM 732 C CA . VAL A 1 94 ? -13.687 -4.330 25.329 1.00 59.69 94 VAL A CA 1
ATOM 733 C C . VAL A 1 94 ? -15.121 -4.087 25.823 1.00 59.69 94 VAL A C 1
ATOM 735 O 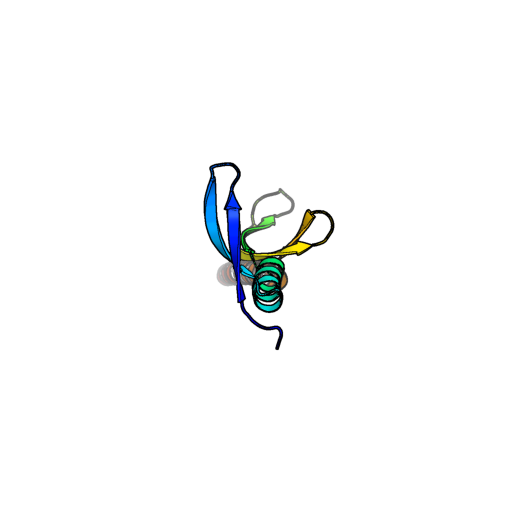O . VAL A 1 94 ? -15.407 -4.331 26.995 1.00 59.69 94 VAL A O 1
ATOM 738 N N . GLY A 1 95 ? -16.050 -3.687 24.949 1.00 55.47 95 GLY A N 1
ATOM 739 C CA . GLY A 1 95 ? -17.458 -3.453 25.306 1.00 55.47 95 GLY A CA 1
ATOM 740 C C . GLY A 1 95 ? -18.191 -4.687 25.855 1.00 55.47 95 GLY A C 1
ATOM 741 O O . GLY A 1 95 ? -18.971 -4.570 26.807 1.00 55.47 95 GLY A O 1
ATOM 742 N N . ASP A 1 96 ? -17.894 -5.875 25.325 1.00 53.69 96 ASP A N 1
ATOM 743 C CA . ASP A 1 96 ? -18.457 -7.139 25.824 1.00 53.69 96 ASP A CA 1
ATOM 744 C C . ASP A 1 96 ? -17.904 -7.523 27.205 1.00 53.69 96 ASP A C 1
ATOM 746 O O . ASP A 1 96 ? -18.640 -8.026 28.057 1.00 53.69 96 ASP A O 1
ATOM 750 N N . SER A 1 97 ? -16.628 -7.229 27.473 1.00 53.00 97 SER A N 1
ATOM 751 C CA . SER A 1 97 ? -16.006 -7.526 28.771 1.00 53.00 97 SER A CA 1
ATOM 752 C C . SER A 1 97 ? -16.531 -6.651 29.920 1.00 53.00 97 SER A C 1
ATOM 754 O O . SER A 1 97 ? -16.640 -7.124 31.050 1.00 53.00 97 SER A O 1
ATOM 756 N N . VAL A 1 98 ? -16.937 -5.406 29.639 1.00 51.31 98 VAL A N 1
ATOM 757 C CA . VAL A 1 98 ? -17.550 -4.508 30.639 1.00 51.31 98 VAL A CA 1
ATOM 758 C C . VAL A 1 98 ? -18.994 -4.918 30.945 1.00 51.31 98 VAL A C 1
ATOM 760 O O . VAL A 1 98 ? -19.443 -4.809 32.084 1.00 51.31 98 VAL A O 1
ATOM 763 N N . SER A 1 99 ? -19.713 -5.447 29.954 1.00 49.78 99 SER A N 1
ATOM 764 C CA . SER A 1 99 ? -21.126 -5.826 30.095 1.00 49.78 99 SER A CA 1
ATOM 765 C C . SER A 1 99 ? -21.339 -7.144 30.853 1.00 49.78 99 SER A C 1
ATOM 767 O O . SER A 1 99 ? -22.422 -7.369 31.382 1.00 49.78 99 SER A O 1
ATOM 769 N N . GLN A 1 100 ? -20.325 -8.014 30.937 1.00 46.03 100 GLN A N 1
ATOM 770 C CA . GLN A 1 100 ? -20.382 -9.256 31.726 1.00 46.03 100 GLN A CA 1
ATOM 771 C C . GLN A 1 100 ? -19.967 -9.082 33.196 1.00 46.03 100 GLN A C 1
ATOM 773 O O . GLN A 1 100 ? -20.135 -10.006 33.990 1.00 46.03 100 GLN A O 1
ATOM 778 N N . ALA A 1 101 ? -19.423 -7.920 33.563 1.00 45.66 101 ALA A N 1
ATOM 779 C CA . ALA A 1 101 ? -18.976 -7.616 34.922 1.00 45.66 101 ALA A CA 1
ATOM 780 C C . ALA A 1 101 ? -19.988 -6.778 35.737 1.00 45.66 101 ALA A C 1
ATOM 782 O O . ALA A 1 101 ? -19.655 -6.370 36.852 1.00 45.66 101 ALA A O 1
ATOM 783 N N . ALA A 1 102 ? -21.186 -6.513 35.196 1.00 42.06 102 ALA A N 1
ATOM 784 C CA . ALA A 1 102 ? -22.243 -5.696 35.806 1.00 42.06 102 ALA A CA 1
ATOM 785 C C . ALA A 1 102 ? -23.445 -6.526 36.284 1.00 42.06 102 ALA A C 1
ATOM 787 O O . ALA A 1 102 ? -23.826 -7.489 35.580 1.00 42.06 102 ALA A O 1
#

Solvent-accessible surface area (backbone atoms only — not comparable to full-atom values): 6222 Å² total; per-residue (Å²): 130,82,78,77,46,77,43,77,45,74,42,99,86,73,50,73,46,79,43,79,54,34,71,69,60,51,49,49,54,50,51,54,60,70,63,40,67,44,79,43,82,46,77,49,74,45,58,52,98,85,66,50,77,77,46,70,43,77,47,81,36,40,27,34,83,41,94,86,84,40,76,44,61,73,52,49,67,58,55,53,50,51,48,52,50,52,49,50,52,51,53,51,56,52,54,56,59,57,62,74,75,108

Sequence (102 aa):
LSDCYMEDEALPSGRVISRRNNDSIISIYESYAAASYIPMIASLEVVDEYGEVVTDLCHTVYVSELTGGRIKIHDRNDLVSEVFDNLRNLNLAVGDSVSQAA

Radius of gyration: 25.89 Å; Cα contacts (8 Å, |Δi|>4): 112; chains: 1; bounding box: 59×25×75 Å

Secondary structure (DSSP, 8-state):
----EEEEEE-TTS-EEEEEE-HHHHHHHHHHHHT--EEEEEEEEEE-TTS-EEEEEEEEEEEEEETTTEEEETTHHHHHHHHHHHHHHHHHHHHHHHHT--

Nearest PDB structures (foldseek):
  3e23-assembly1_A  TM=2.847E-01  e=7.814E-01  Rhodopseudomonas palustris
  8c6j-assembly1_S  TM=5.667E-01  e=5.700E+00  Homo sapiens
  7t4s-assembly1_D  TM=2.518E-01  e=1.379E+00  Human betaherpesvirus 5
  2g3a-assembly1_A-2  TM=3.166E-01  e=3.231E+00  Agrobacterium fabrum str. C58

Mean predicted aligned error: 15.29 Å